Protein AF-A0A2N2L8B7-F1 (afdb_monomer_lite)

Radius of gyration: 20.97 Å; chains: 1; bounding box: 42×42×47 Å

Secondary structure (DSSP, 8-state):
---TT----S---GGGTTTS-HHHHHHHHHHHHHHHHHHHHHHHHHHHHHHHHHTTPPP---GGGHHHHHS---PPPPPTT-

Foldseek 3Di:
DDDDPDDDPDDCDDVNVVCPPPVNRNVVVVVCVVCVVVVVVVVVVVVVVVVVVVVPDDDDDDPVCVCVVPDDDDDDDDDPVD

Structure (mmCIF, N/CA/C/O backbone):
data_AF-A0A2N2L8B7-F1
#
_entry.id   AF-A0A2N2L8B7-F1
#
loop_
_atom_site.group_PDB
_atom_site.id
_atom_site.type_symbol
_atom_site.label_atom_id
_atom_site.label_alt_id
_atom_site.label_comp_id
_atom_site.label_asym_id
_atom_site.label_entity_id
_atom_site.label_seq_id
_atom_site.pdbx_PDB_ins_code
_atom_site.Cartn_x
_atom_site.Cartn_y
_atom_site.Cartn_z
_atom_site.occupancy
_atom_site.B_iso_or_equiv
_atom_site.auth_seq_id
_atom_site.auth_comp_id
_atom_site.auth_asym_id
_atom_site.auth_atom_id
_atom_site.pdbx_PDB_model_num
ATOM 1 N N . MET A 1 1 ? 11.819 2.747 -24.935 1.00 60.66 1 MET A N 1
ATOM 2 C CA . MET A 1 1 ? 12.198 3.508 -23.720 1.00 60.66 1 MET A CA 1
ATOM 3 C C . MET A 1 1 ? 11.381 4.777 -23.440 1.00 60.66 1 MET A C 1
ATOM 5 O O . MET A 1 1 ? 11.838 5.629 -22.686 1.00 60.66 1 MET A O 1
ATOM 9 N N . THR A 1 2 ? 10.140 4.911 -23.914 1.00 68.69 2 THR A N 1
ATOM 10 C CA . THR A 1 2 ? 9.229 5.927 -23.349 1.00 68.69 2 THR A CA 1
ATOM 11 C C . THR A 1 2 ? 7.850 5.323 -23.166 1.00 68.69 2 THR A C 1
ATOM 13 O O . THR A 1 2 ? 7.020 5.357 -24.070 1.00 68.69 2 THR A O 1
ATOM 16 N N . VAL A 1 3 ? 7.619 4.753 -21.984 1.00 88.50 3 VAL A N 1
ATOM 17 C CA . VAL A 1 3 ? 6.267 4.452 -21.509 1.00 88.50 3 VAL A CA 1
ATOM 18 C C . VAL A 1 3 ? 5.599 5.779 -21.159 1.00 88.50 3 VAL A C 1
ATOM 20 O O . VAL A 1 3 ? 6.166 6.597 -20.431 1.00 88.50 3 VAL A O 1
ATOM 23 N N . GLU A 1 4 ? 4.402 6.010 -21.689 1.00 91.44 4 GLU A N 1
ATOM 24 C CA . GLU A 1 4 ? 3.668 7.256 -21.480 1.00 91.44 4 GLU A CA 1
ATOM 25 C C . GLU A 1 4 ? 3.464 7.554 -19.984 1.00 91.44 4 GLU A C 1
ATOM 27 O O . GLU A 1 4 ? 3.045 6.695 -19.200 1.00 91.44 4 GLU A O 1
ATOM 32 N N . GLY A 1 5 ? 3.770 8.792 -19.588 1.00 90.69 5 GLY A N 1
ATOM 33 C CA . GLY A 1 5 ? 3.632 9.253 -18.206 1.00 90.69 5 GLY A CA 1
ATOM 34 C C . GLY A 1 5 ? 4.705 8.733 -17.244 1.00 90.69 5 GLY A C 1
ATOM 35 O O . GLY A 1 5 ? 4.611 8.997 -16.047 1.00 90.69 5 GLY A O 1
ATOM 36 N N . VAL A 1 6 ? 5.732 8.030 -17.734 1.00 95.19 6 VAL A N 1
ATOM 37 C CA . VAL A 1 6 ? 6.848 7.536 -16.917 1.00 95.19 6 VAL A CA 1
ATOM 38 C C . VAL A 1 6 ? 8.112 8.337 -17.204 1.00 95.19 6 VAL A C 1
ATOM 40 O O . VAL A 1 6 ? 8.527 8.494 -18.350 1.00 95.19 6 VAL A O 1
ATOM 43 N N . ARG A 1 7 ? 8.765 8.810 -16.139 1.00 94.44 7 ARG A N 1
ATOM 44 C CA . ARG A 1 7 ? 10.096 9.418 -16.201 1.00 94.44 7 ARG A CA 1
ATOM 45 C C . ARG A 1 7 ? 11.036 8.680 -15.258 1.00 94.44 7 ARG A C 1
ATOM 47 O O . ARG A 1 7 ? 10.840 8.704 -14.046 1.00 94.44 7 ARG A O 1
ATOM 54 N N . VAL A 1 8 ? 12.078 8.071 -15.815 1.00 93.19 8 VAL A N 1
ATOM 55 C CA . VAL A 1 8 ? 13.169 7.482 -15.032 1.00 93.19 8 VAL A CA 1
ATOM 56 C C . VAL A 1 8 ? 14.192 8.581 -14.748 1.00 93.19 8 VAL A C 1
ATOM 58 O O . VAL A 1 8 ? 14.742 9.169 -15.673 1.00 93.19 8 VAL A O 1
ATOM 61 N N . LEU A 1 9 ? 14.389 8.912 -13.468 1.00 93.44 9 LEU A N 1
ATOM 62 C CA . LEU A 1 9 ? 15.279 10.006 -13.045 1.00 93.44 9 LEU A CA 1
ATOM 63 C C . LEU A 1 9 ? 16.744 9.573 -12.889 1.00 93.44 9 LEU A C 1
ATOM 65 O O . LEU A 1 9 ? 17.638 10.409 -12.956 1.00 93.44 9 LEU A O 1
ATOM 69 N N . GLY A 1 10 ? 16.988 8.284 -12.645 1.00 90.06 10 GLY A N 1
ATOM 70 C CA . GLY A 1 10 ? 18.331 7.709 -12.567 1.00 90.06 10 GLY A CA 1
ATOM 71 C C . GLY A 1 10 ? 18.789 7.125 -13.902 1.00 90.06 10 GLY A C 1
ATOM 72 O O . GLY A 1 10 ? 17.992 6.969 -14.825 1.00 90.06 10 GLY A O 1
ATOM 73 N N . SER A 1 11 ? 20.066 6.747 -13.990 1.00 88.25 11 SER A N 1
ATOM 74 C CA . SER A 1 11 ? 20.562 6.005 -15.153 1.00 88.25 11 SER A CA 1
ATOM 75 C C . SER A 1 11 ? 19.854 4.651 -15.274 1.00 88.25 11 SER A C 1
ATOM 77 O O . SER A 1 11 ? 19.716 3.941 -14.277 1.00 88.25 11 SER A O 1
ATOM 79 N N . ALA A 1 12 ? 19.421 4.293 -16.482 1.00 85.25 12 ALA A N 1
ATOM 80 C CA . ALA A 1 12 ? 18.727 3.039 -16.791 1.00 85.25 12 ALA A CA 1
ATOM 81 C C . ALA A 1 12 ? 19.616 2.044 -17.566 1.00 85.25 12 ALA A C 1
ATOM 83 O O . ALA A 1 12 ? 19.115 1.150 -18.237 1.00 85.25 12 ALA A O 1
ATOM 84 N N . ASP A 1 13 ? 20.934 2.212 -17.488 1.00 88.88 13 ASP A N 1
ATOM 85 C CA . ASP A 1 13 ? 21.941 1.435 -18.208 1.00 88.88 13 ASP A CA 1
ATOM 86 C C . ASP A 1 13 ? 22.478 0.224 -17.422 1.00 88.88 13 ASP A C 1
ATOM 88 O O . ASP A 1 13 ? 22.180 0.006 -16.238 1.00 88.88 13 ASP A O 1
ATOM 92 N N . GLY A 1 14 ? 23.288 -0.590 -18.107 1.00 92.44 14 GLY A N 1
ATOM 93 C CA . GLY A 1 14 ? 23.894 -1.800 -17.554 1.00 92.44 14 GLY A CA 1
ATOM 94 C C . GLY A 1 14 ? 22.837 -2.758 -17.005 1.00 92.44 14 GLY A C 1
ATOM 95 O O . GLY A 1 14 ? 21.788 -2.960 -17.610 1.00 92.44 14 GLY A O 1
ATOM 96 N N . ARG A 1 15 ? 23.075 -3.290 -15.802 1.00 93.44 15 ARG A N 1
ATOM 97 C CA . ARG A 1 15 ? 22.148 -4.225 -15.140 1.00 93.44 15 ARG A CA 1
ATOM 98 C C . ARG A 1 15 ? 20.766 -3.634 -14.844 1.00 93.44 15 ARG A C 1
ATOM 100 O O . ARG A 1 15 ? 19.831 -4.381 -14.585 1.00 93.44 15 ARG A O 1
ATOM 107 N N . ARG A 1 16 ? 20.606 -2.304 -14.845 1.00 93.12 16 ARG A N 1
ATOM 108 C CA . ARG A 1 16 ? 19.292 -1.676 -14.621 1.00 93.12 16 ARG A CA 1
ATOM 109 C C . ARG A 1 16 ? 18.395 -1.804 -15.843 1.00 93.12 16 ARG A C 1
ATOM 111 O O . ARG A 1 16 ? 17.187 -1.874 -15.658 1.00 93.12 16 ARG A O 1
ATOM 118 N N . ALA A 1 17 ? 18.964 -1.893 -17.046 1.00 92.31 17 ALA A N 1
ATOM 119 C CA . ALA A 1 17 ? 18.201 -2.113 -18.272 1.00 92.31 17 ALA A CA 1
ATOM 120 C C . ALA A 1 17 ? 17.487 -3.476 -18.264 1.00 92.31 17 ALA A C 1
ATOM 122 O O . ALA A 1 17 ? 16.392 -3.594 -18.799 1.00 92.31 17 ALA A O 1
ATOM 123 N N . GLU A 1 18 ? 18.071 -4.481 -17.599 1.00 95.31 18 GLU A N 1
ATOM 124 C CA . GLU A 1 18 ? 17.467 -5.813 -17.427 1.00 95.31 18 GLU A CA 1
ATOM 125 C C . GLU A 1 18 ? 16.217 -5.787 -16.527 1.00 95.31 18 GLU A C 1
ATOM 127 O O . GLU A 1 18 ? 15.367 -6.667 -16.622 1.00 95.31 18 GLU A O 1
ATOM 132 N N . ILE A 1 19 ? 16.101 -4.788 -15.644 1.00 94.50 19 ILE A N 1
ATOM 133 C CA . ILE A 1 19 ? 14.994 -4.648 -14.682 1.00 94.50 19 ILE A CA 1
ATOM 134 C C . ILE A 1 19 ? 13.973 -3.617 -15.171 1.00 94.50 19 ILE A C 1
ATOM 136 O O . ILE A 1 19 ? 12.767 -3.822 -15.061 1.00 94.50 19 ILE A O 1
ATOM 140 N N . LEU A 1 20 ? 14.450 -2.487 -15.694 1.00 94.25 20 LEU A N 1
ATOM 141 C CA . LEU A 1 20 ? 13.644 -1.370 -16.185 1.00 94.25 20 LEU A CA 1
ATOM 142 C C . LEU A 1 20 ? 13.314 -1.553 -17.670 1.00 94.25 20 LEU A C 1
ATOM 144 O O . LEU A 1 20 ? 13.468 -0.621 -18.462 1.00 94.25 20 LEU A O 1
ATOM 148 N N . THR A 1 21 ? 12.877 -2.758 -18.039 1.00 93.94 21 THR A N 1
ATOM 149 C CA . THR A 1 21 ? 12.400 -3.033 -19.397 1.00 93.94 21 THR A CA 1
ATOM 150 C C . THR A 1 21 ? 11.134 -2.226 -19.683 1.00 93.94 21 THR A C 1
ATOM 152 O O . THR A 1 21 ? 10.438 -1.775 -18.765 1.00 93.94 21 THR A O 1
ATOM 155 N N . ASP A 1 22 ? 10.804 -2.045 -20.961 1.00 93.38 22 ASP A N 1
ATOM 156 C CA . ASP A 1 22 ? 9.605 -1.298 -21.347 1.00 93.38 22 ASP A CA 1
ATOM 157 C C . ASP A 1 22 ? 8.326 -1.977 -20.800 1.00 93.38 22 ASP A C 1
ATOM 159 O O . ASP A 1 22 ? 7.413 -1.287 -20.344 1.00 93.38 22 ASP A O 1
ATOM 163 N N . GLU A 1 23 ? 8.283 -3.313 -20.725 1.00 95.94 23 GLU A N 1
ATOM 164 C CA . GLU A 1 23 ? 7.176 -4.075 -20.129 1.00 95.94 23 GLU A CA 1
ATOM 165 C C . GLU A 1 23 ? 7.069 -3.848 -18.617 1.00 95.94 23 GLU A C 1
ATOM 167 O O . GLU A 1 23 ? 5.973 -3.623 -18.096 1.00 95.94 23 GLU A O 1
ATOM 172 N N . ALA A 1 24 ? 8.199 -3.863 -17.903 1.00 96.56 24 ALA A N 1
ATOM 173 C CA . ALA A 1 24 ? 8.228 -3.610 -16.466 1.00 96.56 24 ALA A CA 1
ATOM 174 C C . ALA A 1 24 ? 7.771 -2.179 -16.147 1.00 96.56 24 ALA A C 1
ATOM 176 O O . ALA A 1 24 ? 6.957 -1.961 -15.246 1.00 96.56 24 ALA A O 1
ATOM 177 N N . LEU A 1 25 ? 8.237 -1.195 -16.920 1.00 96.12 25 LEU A N 1
ATOM 178 C CA . LEU A 1 25 ? 7.821 0.199 -16.780 1.00 96.12 25 LEU A CA 1
ATOM 179 C C . LEU A 1 25 ? 6.336 0.387 -17.121 1.00 96.12 25 LEU A C 1
ATOM 181 O O . LEU A 1 25 ? 5.641 1.120 -16.415 1.00 96.12 25 LEU A O 1
ATOM 185 N N . ALA A 1 26 ? 5.821 -0.297 -18.146 1.00 96.75 26 ALA A N 1
ATOM 186 C CA . ALA A 1 26 ? 4.401 -0.275 -18.494 1.00 96.75 26 ALA A CA 1
ATOM 187 C C . ALA A 1 26 ? 3.532 -0.861 -17.373 1.00 96.75 26 ALA A C 1
ATOM 189 O O . ALA A 1 26 ? 2.505 -0.275 -17.012 1.00 96.75 26 ALA A O 1
ATOM 190 N N . PHE A 1 27 ? 3.973 -1.967 -16.772 1.00 97.38 27 PHE A N 1
ATOM 191 C CA . PHE A 1 27 ? 3.309 -2.580 -15.627 1.00 97.38 27 PHE A CA 1
ATOM 192 C C . PHE A 1 27 ? 3.302 -1.657 -14.402 1.00 97.38 27 PHE A C 1
ATOM 194 O O . PHE A 1 27 ? 2.246 -1.411 -13.816 1.00 97.38 27 PHE A O 1
ATOM 201 N N . LEU A 1 28 ? 4.448 -1.066 -14.051 1.00 96.75 28 LEU A N 1
ATOM 202 C CA . LEU A 1 28 ? 4.538 -0.093 -12.958 1.00 96.75 28 LEU A CA 1
ATOM 203 C C . LEU A 1 28 ? 3.635 1.121 -13.198 1.00 96.75 28 LEU A C 1
ATOM 205 O O . LEU A 1 28 ? 2.957 1.580 -12.276 1.00 96.75 28 LEU A O 1
ATOM 209 N N . ALA A 1 29 ? 3.573 1.616 -14.434 1.00 97.50 29 ALA A N 1
ATOM 210 C CA . ALA A 1 29 ? 2.688 2.713 -14.797 1.00 97.50 29 ALA A CA 1
ATOM 211 C C . ALA A 1 29 ? 1.208 2.337 -14.609 1.00 97.50 29 ALA A C 1
ATOM 213 O O . ALA A 1 29 ? 0.429 3.140 -14.093 1.00 97.50 29 ALA A O 1
ATOM 214 N N . ALA A 1 30 ? 0.815 1.112 -14.973 1.00 97.75 30 ALA A N 1
ATOM 215 C CA . ALA A 1 30 ? -0.541 0.610 -14.758 1.00 97.75 30 ALA A CA 1
ATOM 216 C C . ALA A 1 30 ? -0.889 0.505 -13.264 1.00 97.75 30 ALA A C 1
ATOM 218 O O . ALA A 1 30 ? -1.955 0.972 -12.852 1.00 97.75 30 ALA A O 1
ATOM 219 N N . LEU A 1 31 ? 0.020 -0.026 -12.440 1.00 98.25 31 LEU A N 1
ATOM 220 C CA . LEU A 1 31 ? -0.150 -0.064 -10.985 1.00 98.25 31 LEU A CA 1
ATOM 221 C C . LEU A 1 31 ? -0.306 1.343 -10.400 1.00 98.25 31 LEU A C 1
ATOM 223 O O . LEU A 1 31 ? -1.229 1.590 -9.625 1.00 98.25 31 LEU A O 1
ATOM 227 N N . HIS A 1 32 ? 0.559 2.280 -10.796 1.00 97.88 32 HIS A N 1
ATOM 228 C CA . HIS A 1 32 ? 0.500 3.656 -10.311 1.00 97.88 32 HIS A CA 1
ATOM 229 C C . HIS A 1 32 ? -0.835 4.318 -10.667 1.00 97.88 32 HIS A C 1
ATOM 231 O O . HIS A 1 32 ? -1.518 4.831 -9.783 1.00 97.88 32 HIS A O 1
ATOM 237 N N . ARG A 1 33 ? -1.259 4.240 -11.936 1.00 97.19 33 ARG A N 1
ATOM 238 C CA . ARG A 1 33 ? -2.550 4.791 -12.381 1.00 97.19 33 ARG A CA 1
ATOM 239 C C . ARG A 1 33 ? -3.736 4.193 -11.624 1.00 97.19 33 ARG A C 1
ATOM 241 O O . ARG A 1 33 ? -4.678 4.913 -11.317 1.00 97.19 33 ARG A O 1
ATOM 248 N N . THR A 1 34 ? -3.672 2.903 -11.298 1.00 98.31 34 THR A N 1
ATOM 249 C CA . THR A 1 34 ? -4.761 2.194 -10.610 1.00 98.31 34 THR A CA 1
ATOM 250 C C . THR A 1 34 ? -4.835 2.547 -9.123 1.00 98.31 34 THR A C 1
ATOM 252 O O . THR A 1 34 ? -5.924 2.735 -8.586 1.00 98.31 34 THR A O 1
ATOM 255 N N . PHE A 1 35 ? -3.692 2.650 -8.435 1.00 98.56 35 PHE A N 1
ATOM 256 C CA . PHE A 1 35 ? -3.664 2.661 -6.966 1.00 98.56 35 PHE A CA 1
ATOM 257 C C . PHE A 1 35 ? -3.187 3.972 -6.327 1.00 98.56 35 PHE A C 1
ATOM 259 O O . PHE A 1 35 ? -3.400 4.165 -5.127 1.00 98.56 35 PHE A O 1
ATOM 266 N N . GLU A 1 36 ? -2.574 4.897 -7.073 1.00 98.38 36 GLU A N 1
ATOM 267 C CA . GLU A 1 36 ? -1.982 6.104 -6.478 1.00 98.38 36 GLU A CA 1
ATOM 268 C C . GLU A 1 36 ? -3.022 7.006 -5.803 1.00 98.38 36 GLU A C 1
ATOM 270 O O . GLU A 1 36 ? -2.779 7.516 -4.706 1.00 98.38 36 GLU A O 1
ATOM 275 N N . ALA A 1 37 ? -4.200 7.174 -6.409 1.00 98.56 37 ALA A N 1
ATOM 276 C CA . ALA A 1 37 ? -5.265 7.991 -5.827 1.00 98.56 37 ALA A CA 1
ATOM 277 C C . ALA A 1 37 ? -5.673 7.477 -4.434 1.00 98.56 37 ALA A C 1
ATOM 279 O O . ALA A 1 37 ? -5.761 8.248 -3.474 1.00 98.56 37 ALA A O 1
ATOM 280 N N . GLU A 1 38 ? -5.830 6.159 -4.297 1.00 98.62 38 GLU A N 1
ATOM 281 C CA . GLU A 1 38 ? -6.163 5.520 -3.026 1.00 98.62 38 GLU A CA 1
ATOM 282 C C . GLU A 1 38 ? -5.021 5.632 -2.010 1.00 98.62 38 GLU A C 1
ATOM 284 O O . GLU A 1 38 ? -5.256 5.906 -0.829 1.00 98.62 38 GLU A O 1
ATOM 289 N N . ARG A 1 39 ? -3.766 5.489 -2.457 1.00 98.56 39 ARG A N 1
ATOM 290 C CA . ARG A 1 39 ? -2.588 5.686 -1.601 1.00 98.56 39 ARG A CA 1
ATOM 291 C C . ARG A 1 39 ? -2.576 7.092 -0.998 1.00 98.56 39 ARG A C 1
ATOM 293 O O . ARG A 1 39 ? -2.395 7.230 0.214 1.00 98.56 39 ARG A O 1
ATOM 300 N N . ARG A 1 40 ? -2.814 8.128 -1.811 1.00 98.75 40 ARG A N 1
ATOM 301 C CA . ARG A 1 40 ? -2.879 9.527 -1.350 1.00 98.75 40 ARG A CA 1
ATOM 302 C C . ARG A 1 40 ? -4.033 9.748 -0.375 1.00 98.75 40 ARG A C 1
ATOM 304 O O . ARG A 1 40 ? -3.811 10.344 0.679 1.00 98.75 40 ARG A O 1
ATOM 311 N N . ARG A 1 41 ? -5.222 9.204 -0.663 1.00 98.75 41 ARG A N 1
ATOM 312 C CA . ARG A 1 41 ? -6.384 9.267 0.243 1.00 98.75 41 ARG A CA 1
ATOM 313 C C . ARG A 1 41 ? -6.063 8.675 1.618 1.00 98.75 41 ARG A C 1
ATOM 315 O O . ARG A 1 41 ? -6.341 9.295 2.640 1.00 98.75 41 ARG A O 1
ATOM 322 N N . ARG A 1 42 ? -5.415 7.506 1.661 1.00 98.69 42 ARG A N 1
ATOM 323 C CA . ARG A 1 42 ? -5.016 6.858 2.924 1.00 98.69 42 ARG A CA 1
ATOM 324 C C . ARG A 1 42 ? -3.972 7.657 3.699 1.00 98.69 42 ARG A C 1
ATOM 326 O O . ARG A 1 42 ? -4.023 7.675 4.925 1.00 98.69 42 ARG A O 1
ATOM 333 N N . LEU A 1 43 ? -3.032 8.311 3.018 1.00 98.69 43 LEU A N 1
ATOM 334 C CA . LEU A 1 43 ? -2.058 9.185 3.679 1.00 98.69 43 LEU A CA 1
ATOM 335 C C . LEU A 1 43 ? -2.722 10.417 4.303 1.00 98.69 43 LEU A C 1
ATOM 337 O O . LEU A 1 43 ? -2.391 10.759 5.435 1.00 98.69 43 LEU A O 1
ATOM 341 N N . ALA A 1 44 ? -3.693 11.028 3.620 1.00 98.69 44 ALA A N 1
ATOM 342 C CA . ALA A 1 44 ? -4.480 12.123 4.188 1.00 98.69 44 ALA A CA 1
ATOM 343 C C . ALA A 1 44 ? -5.268 11.666 5.431 1.00 98.69 44 ALA A C 1
ATOM 345 O O . ALA A 1 44 ? -5.143 12.271 6.495 1.00 98.69 44 ALA A O 1
ATOM 346 N N . ALA A 1 45 ? -5.957 10.522 5.345 1.00 98.62 45 ALA A N 1
ATOM 347 C CA . ALA A 1 45 ? -6.697 9.942 6.469 1.00 98.62 45 ALA A CA 1
ATOM 348 C C . ALA A 1 45 ? -5.803 9.620 7.685 1.00 98.62 45 ALA A C 1
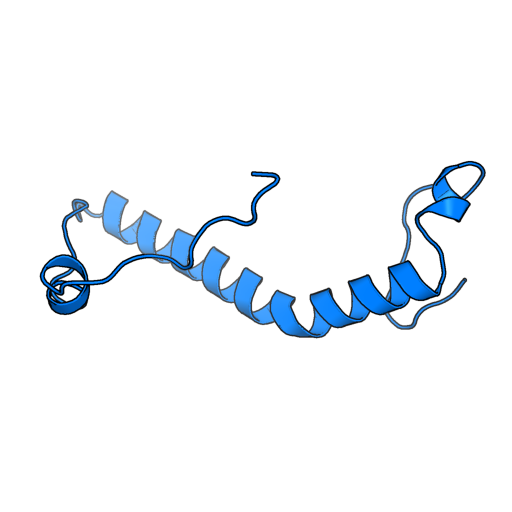ATOM 350 O O . ALA A 1 45 ? -6.247 9.698 8.833 1.00 98.62 45 ALA A O 1
ATOM 351 N N . ARG A 1 46 ? -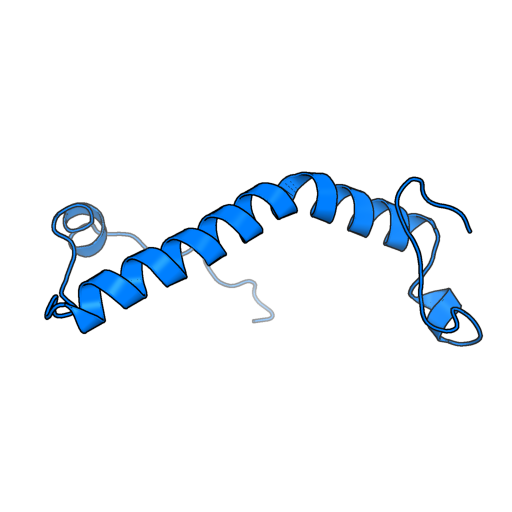4.520 9.283 7.469 1.00 98.44 46 ARG A N 1
ATOM 352 C CA . ARG A 1 46 ? -3.545 9.136 8.566 1.00 98.44 46 ARG A CA 1
ATOM 353 C C . ARG A 1 46 ? -3.288 10.464 9.277 1.00 98.44 46 ARG A C 1
ATOM 355 O O . ARG A 1 46 ? -3.223 10.470 10.503 1.00 98.44 46 ARG A O 1
ATOM 362 N N . GLY A 1 47 ? -3.178 11.565 8.535 1.00 98.50 47 GLY A N 1
ATOM 363 C CA . GLY A 1 47 ? -3.054 12.910 9.105 1.00 98.50 47 GLY A CA 1
ATOM 364 C C . GLY A 1 47 ? -4.279 13.299 9.935 1.00 98.50 47 GLY A C 1
ATOM 365 O O . GLY A 1 47 ? -4.145 13.724 11.079 1.00 98.50 47 GLY A O 1
ATOM 366 N N . GLU A 1 48 ? -5.481 13.053 9.417 1.00 98.31 48 GLU A N 1
ATOM 367 C CA . GLU A 1 48 ? -6.733 13.292 10.150 1.00 98.31 48 GLU A CA 1
ATOM 368 C C . GLU A 1 48 ? -6.820 12.454 11.433 1.00 98.31 48 GLU A C 1
ATOM 370 O O . GLU A 1 48 ? -7.194 12.947 12.498 1.00 98.31 48 GLU A O 1
ATOM 375 N N . ARG A 1 49 ? -6.445 11.170 11.359 1.00 97.25 49 ARG A N 1
ATOM 376 C CA . ARG A 1 49 ? -6.385 10.292 12.533 1.00 97.25 49 ARG A CA 1
ATOM 377 C C . ARG A 1 49 ? -5.389 10.812 13.564 1.00 97.25 49 ARG A C 1
ATOM 379 O O . ARG A 1 49 ? -5.705 10.791 14.748 1.00 97.25 49 ARG A O 1
ATOM 386 N N . TRP A 1 50 ? -4.223 11.280 13.126 1.00 98.25 50 TRP A N 1
ATOM 387 C CA . TRP A 1 50 ? -3.218 11.859 14.012 1.00 98.25 50 TRP A CA 1
ATOM 388 C C . TRP A 1 50 ? -3.765 13.061 14.786 1.00 98.25 50 TRP A C 1
ATOM 390 O O . TRP A 1 50 ? -3.645 13.086 16.008 1.00 98.25 50 TRP A O 1
ATOM 400 N N . LEU A 1 51 ? -4.437 13.998 14.111 1.00 98.44 51 LEU A N 1
ATOM 401 C CA . LEU A 1 51 ? -5.038 15.169 14.760 1.00 98.44 51 LEU A CA 1
ATOM 402 C C . LEU A 1 51 ? -6.038 14.776 15.854 1.00 98.44 51 LEU A C 1
ATOM 404 O O . LEU A 1 51 ? -6.007 15.343 16.944 1.00 98.44 51 LEU A O 1
ATOM 408 N N . ARG A 1 52 ? -6.876 13.762 15.607 1.00 98.00 52 ARG A N 1
ATOM 409 C CA . ARG A 1 52 ? -7.821 13.268 16.621 1.00 98.00 52 ARG A CA 1
ATOM 410 C C . ARG A 1 52 ? -7.128 12.660 17.838 1.00 98.00 52 ARG A C 1
ATOM 412 O O . ARG A 1 52 ? -7.536 12.925 18.965 1.00 98.00 52 ARG A O 1
ATOM 419 N N . LEU A 1 53 ? -6.061 11.886 17.623 1.00 97.75 53 LEU A N 1
ATOM 420 C CA . LEU A 1 53 ? -5.270 11.320 18.720 1.00 97.75 53 LEU A CA 1
ATOM 421 C C . LEU A 1 53 ? -4.609 12.420 19.563 1.00 97.75 53 LEU A C 1
ATOM 423 O O . LEU A 1 53 ? -4.616 12.342 20.789 1.00 97.75 53 LEU A O 1
ATOM 427 N N . GLN A 1 54 ? -4.086 13.470 18.921 1.00 98.31 54 GLN A N 1
ATOM 428 C CA . GLN A 1 54 ? -3.512 14.625 19.622 1.00 98.31 54 GLN A CA 1
ATOM 429 C C . GLN A 1 54 ? -4.564 15.431 20.395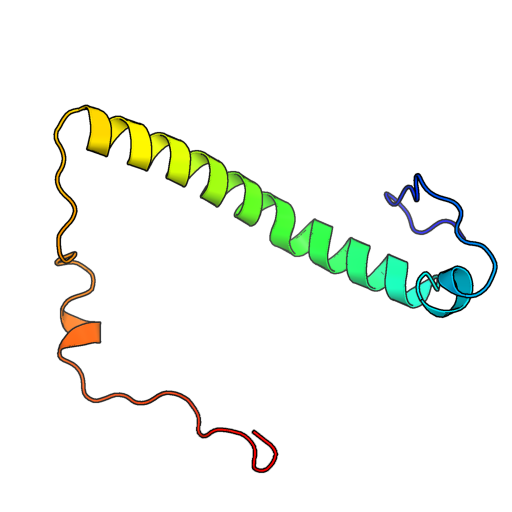 1.00 98.31 54 GLN A C 1
ATOM 431 O O . GLN A 1 54 ? -4.266 15.965 21.458 1.00 98.31 54 GLN A O 1
ATOM 436 N N . ALA A 1 55 ? -5.809 15.460 19.915 1.00 98.31 55 ALA A N 1
ATOM 437 C CA . ALA A 1 55 ? -6.942 16.060 20.618 1.00 98.31 55 ALA A CA 1
ATOM 438 C C . ALA A 1 55 ? -7.470 15.209 21.796 1.00 98.31 55 ALA A C 1
ATOM 440 O O . ALA A 1 55 ? -8.469 15.571 22.413 1.00 98.31 55 ALA A O 1
ATOM 441 N N . GLY A 1 56 ? -6.817 14.086 22.117 1.00 98.06 56 GLY A N 1
ATOM 442 C CA . GLY A 1 56 ? -7.145 13.242 23.266 1.00 98.06 56 GLY A CA 1
ATOM 443 C C . GLY A 1 56 ? -7.921 11.966 22.939 1.00 98.06 56 GLY A C 1
ATOM 444 O O . GLY A 1 56 ? -8.183 11.186 23.858 1.00 98.06 56 GLY A O 1
ATOM 445 N N . GLU A 1 57 ? -8.254 11.695 21.668 1.00 97.50 57 GLU A N 1
ATOM 446 C CA . GLU A 1 57 ? -8.801 10.387 21.280 1.00 97.50 57 GLU A CA 1
ATOM 447 C C . GLU A 1 57 ? -7.777 9.290 21.628 1.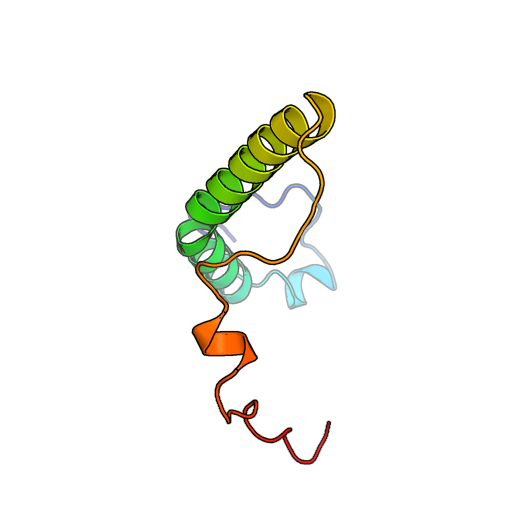00 97.50 57 GLU A C 1
ATOM 449 O O . GLU A 1 57 ? -6.609 9.353 21.239 1.00 97.50 57 GLU A O 1
ATOM 454 N N . ARG A 1 58 ? -8.200 8.257 22.363 1.00 96.25 58 ARG A N 1
ATOM 455 C CA . ARG A 1 58 ? -7.354 7.098 22.680 1.00 96.25 58 ARG A CA 1
ATOM 456 C C . ARG A 1 58 ? -7.650 5.951 21.709 1.00 96.25 58 ARG A C 1
ATOM 458 O O . ARG A 1 58 ? -8.817 5.711 21.399 1.00 96.25 58 ARG A O 1
ATOM 465 N N . PRO A 1 59 ? -6.633 5.214 21.227 1.00 95.44 59 PRO A N 1
ATOM 466 C CA . PRO A 1 59 ? -6.865 4.013 20.435 1.00 95.44 59 PRO A CA 1
ATOM 467 C C . PRO A 1 59 ? -7.661 2.967 21.225 1.00 95.44 59 PRO A C 1
ATOM 469 O O . PRO A 1 59 ? -7.405 2.745 22.406 1.00 95.44 59 PRO A O 1
ATOM 472 N N . GLY A 1 60 ? -8.585 2.294 20.548 1.00 94.94 60 GLY A N 1
ATOM 473 C CA . GLY A 1 60 ? -9.382 1.200 21.092 1.00 94.94 60 GLY A CA 1
ATOM 474 C C . GLY A 1 60 ? -9.935 0.326 19.968 1.00 94.94 60 GLY A C 1
ATOM 475 O O . GLY A 1 60 ? -9.740 0.623 18.785 1.00 94.94 60 GLY A O 1
ATOM 476 N N . PHE A 1 61 ? -10.616 -0.760 20.328 1.00 96.62 61 PHE A N 1
ATOM 477 C CA . PHE A 1 61 ? -11.262 -1.621 19.342 1.00 96.62 61 PHE A CA 1
ATOM 478 C C . PHE A 1 61 ? -12.465 -0.921 18.716 1.00 96.62 61 PHE A C 1
ATOM 480 O O . PHE A 1 61 ? -13.319 -0.378 19.412 1.00 96.62 61 PHE A O 1
ATOM 487 N N . LEU A 1 62 ? -12.541 -0.962 17.387 1.00 95.56 62 LEU A N 1
ATOM 488 C CA . LEU A 1 62 ? -13.681 -0.417 16.664 1.00 95.56 62 LEU A CA 1
ATOM 489 C C . LEU A 1 62 ? -14.880 -1.353 16.818 1.00 95.56 62 LEU A C 1
ATOM 491 O O . LEU A 1 62 ? -14.781 -2.553 16.547 1.00 95.56 62 LEU A O 1
ATOM 495 N N . GLU A 1 63 ? -16.025 -0.793 17.194 1.00 97.06 63 GLU A N 1
ATOM 496 C CA . GLU A 1 63 ? -17.279 -1.547 17.267 1.00 97.06 63 GLU A CA 1
ATOM 497 C C . GLU A 1 63 ? -17.700 -2.051 15.879 1.00 97.06 63 GLU A C 1
ATOM 499 O O . GLU A 1 63 ? -18.075 -3.208 15.722 1.00 97.06 63 GLU A O 1
ATOM 504 N N . ALA A 1 64 ? -17.486 -1.236 14.839 1.00 97.44 64 ALA A N 1
ATOM 505 C CA . ALA A 1 64 ? -17.804 -1.570 13.449 1.00 97.44 64 ALA A CA 1
ATOM 506 C C . ALA A 1 64 ? -17.123 -2.851 12.922 1.00 97.44 64 ALA A C 1
ATOM 508 O O . ALA A 1 64 ? -17.570 -3.408 11.925 1.00 97.44 64 ALA A O 1
ATOM 509 N N . THR A 1 65 ? -16.048 -3.323 13.563 1.00 97.69 65 THR A N 1
ATOM 510 C CA . THR A 1 65 ? -15.346 -4.559 13.177 1.00 97.69 65 THR A CA 1
ATOM 511 C C . THR A 1 65 ? -15.479 -5.681 14.207 1.00 97.69 65 THR A C 1
ATOM 513 O O . THR A 1 65 ? -14.754 -6.669 14.115 1.00 97.69 65 THR A O 1
ATOM 516 N N . ARG A 1 66 ? -16.388 -5.566 15.189 1.00 98.19 66 ARG A N 1
ATOM 517 C CA . ARG A 1 66 ? -16.631 -6.616 16.194 1.00 98.19 66 ARG A CA 1
ATOM 518 C C . ARG A 1 66 ? -17.010 -7.947 15.554 1.00 98.19 66 ARG A C 1
ATOM 520 O O . ARG A 1 66 ? -16.388 -8.953 15.870 1.00 98.19 66 ARG A O 1
ATOM 527 N N . SER A 1 67 ? -17.954 -7.932 14.616 1.00 97.94 67 SER A N 1
ATOM 528 C CA . SER A 1 67 ? -18.439 -9.143 13.945 1.00 97.94 67 SER A CA 1
ATOM 529 C C . SER A 1 67 ? -17.331 -9.926 13.239 1.00 97.94 67 SER A C 1
ATOM 531 O O . SER A 1 67 ? -17.387 -11.144 13.198 1.00 97.94 67 SER A O 1
ATOM 533 N N . VAL A 1 68 ? -16.301 -9.243 12.728 1.00 97.75 68 VAL A N 1
ATOM 534 C CA . VAL A 1 68 ? -15.125 -9.878 12.109 1.00 97.75 68 VAL A CA 1
ATOM 535 C C . VAL A 1 68 ? -14.194 -10.498 13.155 1.00 97.75 68 VAL A C 1
ATOM 537 O O . VAL A 1 68 ? -13.529 -11.490 12.877 1.00 97.75 68 VAL A O 1
ATOM 540 N N . ARG A 1 69 ? -14.100 -9.909 14.354 1.00 97.44 69 ARG A N 1
ATOM 541 C CA . ARG A 1 69 ? -13.262 -10.439 15.444 1.00 97.44 69 ARG A CA 1
ATOM 542 C C . ARG A 1 69 ? -13.895 -11.639 16.142 1.00 97.44 69 ARG A C 1
ATOM 544 O O . ARG A 1 69 ? -13.170 -12.473 16.664 1.00 97.44 69 ARG A O 1
ATOM 551 N N . GLU A 1 70 ? -15.222 -11.670 16.198 1.00 98.06 70 GLU A N 1
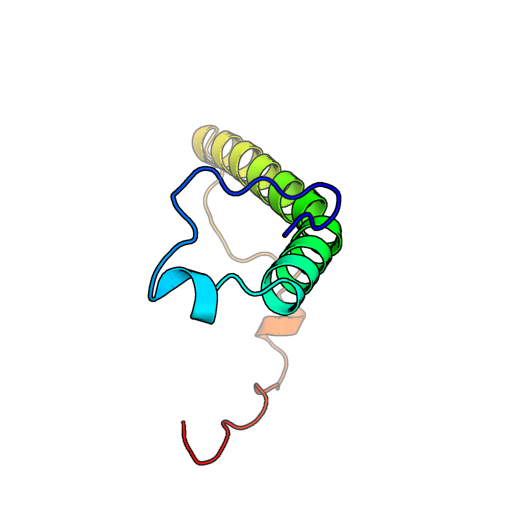ATOM 552 C CA . GLU A 1 70 ? -15.997 -12.696 16.902 1.00 98.06 70 GLU A CA 1
ATOM 553 C C . GLU A 1 70 ? -16.490 -13.815 15.965 1.00 98.06 70 GLU A C 1
ATOM 555 O O . GLU A 1 70 ? -17.076 -14.786 16.436 1.00 98.06 70 GLU A O 1
ATOM 560 N N . SER A 1 71 ? -16.255 -13.711 14.650 1.00 98.00 71 SER A N 1
ATOM 561 C CA . SER A 1 71 ? -16.596 -14.765 13.690 1.00 98.00 71 SER A CA 1
ATOM 562 C C . SER A 1 71 ? -15.516 -15.844 13.590 1.00 98.00 71 SER A C 1
ATOM 564 O O . SER A 1 71 ? -14.328 -15.588 13.786 1.00 98.00 71 SER A O 1
ATOM 566 N N . ASP A 1 72 ? -15.931 -17.061 13.235 1.00 97.75 72 ASP A N 1
ATOM 567 C CA . ASP A 1 72 ? -15.018 -18.165 12.938 1.00 97.75 72 ASP A CA 1
ATOM 568 C C . ASP A 1 72 ? -14.554 -18.075 11.478 1.00 97.75 72 ASP A C 1
ATOM 570 O O . ASP A 1 72 ? -15.297 -18.383 10.543 1.00 97.75 72 ASP A O 1
ATOM 574 N N . TRP A 1 73 ? -13.332 -17.587 11.273 1.00 97.12 73 TRP A N 1
ATOM 575 C CA . TRP A 1 73 ? -12.701 -17.521 9.959 1.00 97.12 73 TRP A CA 1
ATOM 576 C C . TRP A 1 73 ? -11.202 -17.790 10.056 1.00 97.12 73 TRP A C 1
ATOM 578 O O . TRP A 1 73 ? -10.567 -17.634 11.100 1.00 97.12 73 TRP A O 1
ATOM 588 N N . ARG A 1 74 ? -10.614 -18.189 8.927 1.00 96.81 74 ARG A N 1
ATOM 589 C CA . ARG A 1 74 ? -9.170 -18.381 8.777 1.00 96.81 74 ARG A CA 1
ATOM 590 C C . ARG A 1 74 ? -8.696 -17.765 7.470 1.00 96.81 74 ARG A C 1
ATOM 592 O O . ARG A 1 74 ? -9.459 -17.656 6.512 1.00 96.81 74 ARG A O 1
ATOM 599 N N . VAL A 1 75 ? -7.429 -17.360 7.439 1.00 96.19 75 VAL A N 1
ATOM 600 C CA . VAL A 1 75 ? -6.761 -16.970 6.192 1.00 96.19 75 VAL A CA 1
ATOM 601 C C . VAL A 1 75 ? -6.661 -18.167 5.242 1.00 96.19 75 VAL A C 1
ATOM 603 O O . VAL A 1 75 ? -6.771 -19.322 5.659 1.00 96.19 75 VAL A O 1
ATOM 606 N N . VAL A 1 76 ? -6.424 -17.887 3.962 1.00 96.44 76 VAL A N 1
ATOM 607 C CA . VAL A 1 76 ? -6.130 -18.922 2.964 1.00 96.44 76 VAL A CA 1
ATOM 608 C C . VAL A 1 76 ? -4.880 -19.709 3.400 1.00 96.44 76 VAL A C 1
ATOM 610 O O . VAL A 1 76 ? -3.941 -19.085 3.906 1.00 96.44 76 VAL A O 1
ATOM 613 N N . PRO A 1 77 ? -4.845 -21.048 3.235 1.00 96.38 77 PRO A N 1
ATOM 614 C CA . PRO A 1 77 ? -3.672 -21.849 3.568 1.00 96.38 77 PRO A CA 1
ATOM 615 C C . PRO A 1 77 ? -2.396 -21.319 2.900 1.00 96.38 77 PRO A C 1
ATOM 617 O O . PRO A 1 77 ? -2.459 -20.862 1.752 1.00 96.38 77 PRO A O 1
ATOM 620 N N . PRO A 1 78 ? -1.239 -21.386 3.582 1.00 95.75 78 PRO A N 1
ATOM 621 C CA . PRO A 1 78 ? 0.018 -21.000 2.965 1.00 95.75 78 PRO A CA 1
ATOM 622 C C . PRO A 1 78 ? 0.345 -21.947 1.796 1.00 95.75 78 PRO A C 1
ATOM 624 O O . PRO A 1 78 ? -0.013 -23.129 1.834 1.00 95.75 78 PRO A O 1
ATOM 627 N N . PRO A 1 79 ? 1.024 -21.462 0.744 1.00 95.19 79 PRO A N 1
ATOM 628 C CA . PRO A 1 79 ? 1.602 -22.336 -0.268 1.00 95.19 79 PRO A CA 1
ATOM 629 C C . PRO A 1 79 ? 2.678 -23.230 0.366 1.00 95.19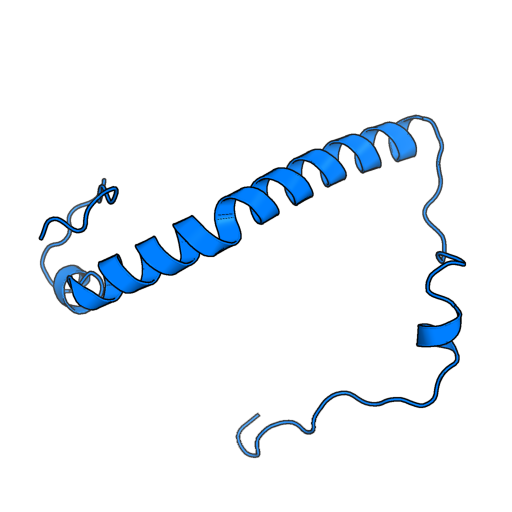 79 PRO A C 1
ATOM 631 O O . PRO A 1 79 ? 3.337 -22.828 1.315 1.00 95.19 79 PRO A O 1
ATOM 634 N N . ALA A 1 80 ? 2.907 -24.419 -0.195 1.00 95.25 80 ALA A N 1
ATOM 635 C CA . ALA A 1 80 ? 3.805 -25.431 0.383 1.00 95.25 80 ALA A CA 1
ATOM 636 C C . ALA A 1 80 ? 5.268 -24.982 0.581 1.00 95.25 80 ALA A C 1
ATOM 638 O O . ALA A 1 80 ? 6.010 -25.620 1.320 1.00 95.25 80 ALA A O 1
ATOM 639 N N . ALA A 1 81 ? 5.689 -23.928 -0.119 1.00 91.88 81 ALA A N 1
ATOM 640 C CA . ALA A 1 81 ? 7.043 -23.386 -0.073 1.00 91.88 81 ALA A CA 1
ATOM 641 C C . ALA A 1 81 ? 7.200 -22.185 0.884 1.00 91.88 81 ALA A C 1
ATOM 643 O O . ALA A 1 81 ? 8.252 -21.546 0.863 1.00 91.88 81 ALA A O 1
ATOM 644 N N . LEU A 1 82 ? 6.164 -21.849 1.664 1.00 78.31 82 LEU A N 1
ATOM 645 C CA . LEU A 1 82 ? 6.195 -20.818 2.708 1.00 78.31 82 LEU A CA 1
ATOM 646 C C . LEU A 1 82 ? 6.066 -21.431 4.104 1.00 78.31 82 LEU A C 1
ATOM 648 O O . LEU A 1 82 ? 5.307 -22.414 4.252 1.00 78.31 82 LEU A O 1
#

pLDDT: mean 95.06, std 5.93, range [60.66, 98.75]

Sequence (82 aa):
MTVEGVRVLGSADGRRAEILTDEALAFLAALHRTFEAERRRRLAARGERWLRLQAGERPGFLEATRSVRESDWRVVPPPAAL